Protein AF-A0AAJ1N1T7-F1 (afdb_monomer_lite)

pLDDT: mean 75.55, std 12.71, range [44.62, 93.12]

InterPro domains:
  IPR053171 Viral Tip Attachment Protein [PTHR36251] (2-135)
  IPR055385 Tip attachment protein J, HDII-ins2 domain [PF24801] (91-135)

Foldseek 3Di:
DDDDDDDDDDPDDDDQDDADEDPPPVPDDDDDDDDDDPDADFAPDDDDQQNDDDVNHGQADPVRHGPDPPDDDDDDRRDPDDDDDPDCPDDDDDDDDPDDPPDDDDDDDDDPPDPDDDDDDDDPDPDDQDPSRHD

Secondary structure (DSSP, 8-state):
----------------PPP-PPP----------------SS---S---TTT-EETTEESB-TTS-BSSTT---------SS----TT--------------SS--------TT-S---------------TTS--

Sequence (135 aa):
MANQLIRGSKGGGESPRTPVESPDSLQSTSYAKILLALGEGEFAGGLDGTNIFLDNTPIIGPDGQANFQGVKWEFRPGTPHQDYIKGMPAVENDITVGTELTESWVRSVTNTQLSAVRLRLSCPQLQEQKDDGDT

Structure (mmCIF, N/CA/C/O backbone):
data_AF-A0AAJ1N1T7-F1
#
_entry.id   AF-A0AAJ1N1T7-F1
#
loop_
_atom_site.group_PDB
_atom_site.id
_atom_site.type_symbol
_atom_site.label_atom_id
_atom_site.label_alt_id
_atom_site.label_comp_id
_atom_site.label_asym_id
_atom_site.label_entity_id
_atom_site.label_seq_id
_atom_site.pdbx_PDB_ins_code
_atom_site.Cartn_x
_atom_site.Cartn_y
_atom_site.Cartn_z
_atom_site.occupancy
_atom_site.B_iso_or_equiv
_atom_site.auth_seq_id
_atom_site.auth_comp_id
_atom_site.auth_asym_id
_atom_site.auth_atom_id
_atom_site.pdbx_PDB_model_num
ATOM 1 N N . MET A 1 1 ? 22.720 -7.368 81.966 1.00 44.62 1 MET A N 1
ATOM 2 C CA . MET A 1 1 ? 22.273 -6.868 80.648 1.00 44.62 1 MET A CA 1
ATOM 3 C C . MET A 1 1 ? 22.004 -8.084 79.779 1.00 44.62 1 MET A C 1
ATOM 5 O O . MET A 1 1 ? 22.946 -8.790 79.448 1.00 44.62 1 MET A O 1
ATOM 9 N N . ALA A 1 2 ? 20.735 -8.424 79.556 1.00 48.34 2 ALA A N 1
ATOM 10 C CA . ALA A 1 2 ? 20.359 -9.608 78.786 1.00 48.34 2 ALA A CA 1
ATOM 11 C C . ALA A 1 2 ? 20.473 -9.299 77.287 1.00 48.34 2 ALA A C 1
ATOM 13 O O . ALA A 1 2 ? 19.894 -8.324 76.816 1.00 48.34 2 ALA A O 1
ATOM 14 N N . ASN A 1 3 ? 21.239 -10.107 76.555 1.00 57.56 3 ASN A N 1
ATOM 15 C CA . ASN A 1 3 ? 21.414 -9.961 75.114 1.00 57.56 3 ASN A CA 1
ATOM 16 C C . ASN A 1 3 ? 20.161 -10.502 74.402 1.00 57.56 3 ASN A C 1
ATOM 18 O O . ASN A 1 3 ? 20.014 -11.714 74.243 1.00 57.56 3 ASN A O 1
ATOM 22 N N . GLN A 1 4 ? 19.223 -9.625 74.034 1.00 59.91 4 GLN A N 1
ATOM 23 C CA . GLN A 1 4 ? 18.057 -10.007 73.235 1.00 59.91 4 GLN A CA 1
ATOM 24 C C . GLN A 1 4 ? 18.504 -10.314 71.803 1.00 59.91 4 GLN A C 1
ATOM 26 O O . GLN A 1 4 ? 18.889 -9.427 71.045 1.00 59.91 4 GLN A O 1
ATOM 31 N N . LEU A 1 5 ? 18.448 -11.592 71.432 1.00 65.19 5 LEU A N 1
ATOM 32 C CA . LEU A 1 5 ? 18.700 -12.039 70.069 1.00 65.19 5 LEU A CA 1
ATOM 33 C C . LEU A 1 5 ? 17.518 -11.630 69.176 1.00 65.19 5 LEU A C 1
ATOM 35 O O . LEU A 1 5 ? 16.467 -12.270 69.198 1.00 65.19 5 LEU A O 1
ATOM 39 N N . ILE A 1 6 ? 17.698 -10.570 68.387 1.00 65.06 6 ILE A N 1
ATOM 40 C CA . ILE A 1 6 ? 16.752 -10.155 67.345 1.00 65.06 6 ILE A CA 1
ATOM 41 C C . ILE A 1 6 ? 16.706 -11.257 66.276 1.00 65.06 6 ILE A C 1
ATOM 43 O O . ILE A 1 6 ? 17.714 -11.544 65.631 1.00 65.06 6 ILE A O 1
ATOM 47 N N . ARG A 1 7 ? 15.544 -11.891 66.078 1.00 63.03 7 ARG A N 1
ATOM 48 C CA . ARG A 1 7 ? 15.299 -12.806 64.952 1.00 63.03 7 ARG A CA 1
ATOM 49 C C . ARG A 1 7 ? 14.234 -12.212 64.041 1.00 63.03 7 ARG A C 1
ATOM 51 O O . ARG A 1 7 ? 13.112 -11.975 64.476 1.00 63.03 7 ARG A O 1
ATOM 58 N N . GLY A 1 8 ? 14.589 -12.006 62.776 1.00 57.78 8 GLY A N 1
ATOM 59 C CA . GLY A 1 8 ? 13.629 -11.720 61.717 1.00 57.78 8 GLY A CA 1
ATOM 60 C C . GLY A 1 8 ? 12.966 -13.013 61.252 1.00 57.78 8 GLY A C 1
ATOM 61 O O . GLY A 1 8 ? 13.650 -13.956 60.857 1.00 57.78 8 GLY A O 1
ATOM 62 N N . SER A 1 9 ? 11.637 -13.061 61.297 1.00 57.12 9 SER A N 1
ATOM 63 C CA . SER A 1 9 ? 10.866 -14.074 60.581 1.00 57.12 9 SER A CA 1
ATOM 64 C C . SER A 1 9 ? 10.746 -13.622 59.130 1.00 57.12 9 SER A C 1
ATOM 66 O O . SER A 1 9 ? 10.075 -12.629 58.852 1.00 57.12 9 SER A O 1
ATOM 68 N N . LYS A 1 10 ? 11.399 -14.326 58.199 1.00 53.59 10 LYS A N 1
ATOM 69 C CA . LYS A 1 10 ? 11.105 -14.166 56.772 1.00 53.59 10 LYS A CA 1
ATOM 70 C C . LYS A 1 10 ? 9.683 -14.689 56.560 1.00 53.59 10 LYS A C 1
ATOM 72 O O . LYS A 1 10 ? 9.442 -15.879 56.752 1.00 53.59 10 LYS A O 1
ATOM 77 N N . GLY A 1 11 ? 8.753 -13.780 56.258 1.00 54.34 11 GLY A N 1
ATOM 78 C CA . GLY A 1 11 ? 7.389 -14.113 55.849 1.00 54.34 11 GLY A CA 1
ATOM 79 C C . GLY A 1 11 ? 7.424 -15.167 54.745 1.00 54.34 11 GLY A C 1
ATOM 80 O O . GLY A 1 11 ? 8.310 -15.131 53.889 1.00 54.34 11 GLY A O 1
ATOM 81 N N . GLY A 1 12 ? 6.528 -16.146 54.864 1.00 47.72 12 GLY A N 1
ATOM 82 C CA . GLY A 1 12 ? 6.492 -17.367 54.070 1.00 47.72 12 GLY A CA 1
ATOM 83 C C . GLY A 1 12 ? 6.631 -17.134 52.569 1.00 47.72 12 GLY A C 1
ATOM 84 O O . GLY A 1 12 ? 6.211 -16.114 52.031 1.00 47.72 12 GLY A O 1
ATOM 85 N N . GLY A 1 13 ? 7.263 -18.108 51.916 1.00 52.66 13 GLY A N 1
ATOM 86 C CA . GLY A 1 13 ? 7.462 -18.125 50.479 1.00 52.66 13 GLY A CA 1
ATOM 87 C C . GLY A 1 13 ? 6.142 -18.219 49.731 1.00 52.66 13 GLY A C 1
ATOM 88 O O . GLY A 1 13 ? 5.610 -19.307 49.547 1.00 52.66 13 GLY A O 1
ATOM 89 N N . GLU A 1 14 ? 5.677 -17.089 49.227 1.00 56.16 14 GLU A N 1
ATOM 90 C CA . GLU A 1 14 ? 5.101 -17.079 47.894 1.00 56.16 14 GLU A CA 1
ATOM 91 C C . GLU A 1 14 ? 6.268 -16.984 46.916 1.00 56.16 14 GLU A C 1
ATOM 93 O O . GLU A 1 14 ? 7.136 -16.114 47.033 1.00 56.16 14 GLU A O 1
ATOM 98 N N . SER A 1 15 ? 6.351 -17.949 46.001 1.00 61.75 15 SER A N 1
ATOM 99 C CA . SER A 1 15 ? 7.285 -17.837 44.883 1.00 61.75 15 SER A CA 1
ATOM 100 C C . SER A 1 15 ? 6.964 -16.524 44.168 1.00 61.75 15 SER A C 1
ATOM 102 O O . SER A 1 15 ? 5.788 -16.320 43.865 1.00 61.75 15 SER A O 1
ATOM 104 N N . PRO A 1 16 ? 7.938 -15.627 43.928 1.00 53.56 16 PRO A N 1
ATOM 105 C CA . PRO A 1 16 ? 7.665 -14.389 43.214 1.00 53.56 16 PRO A CA 1
ATOM 106 C C . PRO A 1 16 ? 7.090 -14.760 41.847 1.00 53.56 16 PRO A C 1
ATOM 108 O O . PRO A 1 16 ? 7.782 -15.343 41.009 1.00 53.56 16 PRO A O 1
ATOM 111 N N . ARG A 1 17 ? 5.794 -14.501 41.662 1.00 60.03 17 ARG A N 1
ATOM 112 C CA . ARG A 1 17 ? 5.130 -14.650 40.372 1.00 60.03 17 ARG A CA 1
ATOM 113 C C . ARG A 1 17 ? 5.850 -13.705 39.420 1.00 60.03 17 ARG A C 1
ATOM 115 O O . ARG A 1 17 ? 6.021 -12.531 39.728 1.00 60.03 17 ARG A O 1
ATOM 122 N N . THR A 1 18 ? 6.364 -14.241 38.319 1.00 63.12 18 THR A N 1
ATOM 123 C CA . THR A 1 18 ? 6.889 -13.407 37.238 1.00 63.12 18 THR A CA 1
ATOM 124 C C . THR A 1 18 ? 5.680 -12.886 36.475 1.00 63.12 18 THR A C 1
ATOM 126 O O . THR A 1 18 ? 4.916 -13.727 35.993 1.00 63.12 18 THR A O 1
ATOM 129 N N . PRO A 1 19 ? 5.477 -11.562 36.397 1.00 57.00 19 PRO A N 1
ATOM 130 C CA . PRO A 1 19 ? 4.401 -11.012 35.597 1.00 57.00 19 PRO A CA 1
ATOM 131 C C . PRO A 1 19 ? 4.512 -11.485 34.151 1.00 57.00 19 PRO A C 1
ATOM 133 O O . PRO A 1 19 ? 5.614 -11.535 33.597 1.00 57.00 19 PRO A O 1
ATOM 136 N N . VAL A 1 20 ? 3.389 -11.881 33.560 1.00 61.91 20 VAL A N 1
ATOM 137 C CA . VAL A 1 20 ? 3.336 -12.336 32.166 1.00 61.91 20 VAL A CA 1
ATOM 138 C C . VAL A 1 20 ? 2.617 -11.273 31.356 1.00 61.91 20 VAL A C 1
ATOM 140 O O . VAL A 1 20 ? 1.428 -11.054 31.565 1.00 61.91 20 VAL A O 1
ATOM 143 N N . GLU A 1 21 ? 3.335 -10.640 30.431 1.00 55.12 21 GLU A N 1
ATOM 144 C CA . GLU A 1 21 ? 2.719 -9.757 29.442 1.00 55.12 21 GLU A CA 1
ATOM 145 C C . GLU A 1 21 ? 1.915 -10.594 28.445 1.00 55.12 21 GLU A C 1
ATOM 147 O O . GLU A 1 21 ? 2.413 -11.566 27.858 1.00 55.12 21 GLU A O 1
ATOM 152 N N . SER A 1 22 ? 0.656 -10.215 28.246 1.00 56.66 22 SER A N 1
ATOM 153 C CA . SER A 1 22 ? -0.153 -10.786 27.172 1.00 56.66 22 SER A CA 1
ATOM 154 C C . SER A 1 22 ? 0.498 -10.489 25.810 1.00 56.66 22 SER A C 1
ATOM 156 O O . SER A 1 22 ? 0.983 -9.378 25.596 1.00 56.66 22 SER A O 1
ATOM 158 N N . PRO A 1 23 ? 0.522 -11.445 24.859 1.00 55.97 23 PRO A N 1
ATOM 159 C CA . PRO A 1 23 ? 1.146 -11.225 23.558 1.00 55.97 23 PRO A CA 1
ATOM 160 C C . PRO A 1 23 ? 0.497 -10.031 22.847 1.00 55.97 23 PRO A C 1
ATOM 162 O O . PRO A 1 23 ? -0.710 -10.040 22.581 1.00 55.97 23 PRO A O 1
ATOM 165 N N . ASP A 1 24 ? 1.313 -9.017 22.545 1.00 52.72 24 ASP A N 1
ATOM 166 C CA . ASP A 1 24 ? 0.895 -7.789 21.870 1.00 52.72 24 ASP A CA 1
ATOM 167 C C . ASP A 1 24 ? 0.361 -8.111 20.465 1.00 52.72 24 ASP A C 1
ATOM 169 O O . ASP A 1 24 ? 1.097 -8.278 19.492 1.00 52.72 24 ASP A O 1
ATOM 173 N N . SER A 1 25 ? -0.960 -8.250 20.381 1.00 54.00 25 SER A N 1
ATOM 174 C CA . SER A 1 25 ? -1.722 -8.410 19.140 1.00 54.00 25 SER A CA 1
ATOM 175 C C . SER A 1 25 ? -2.482 -7.132 18.770 1.00 54.00 25 SER A C 1
ATOM 177 O O . SER A 1 25 ? -3.282 -7.130 17.835 1.00 54.00 25 SER A O 1
ATOM 179 N N . LEU A 1 26 ? -2.208 -6.026 19.475 1.00 55.16 26 LEU A N 1
ATOM 180 C CA . LEU A 1 26 ? -2.806 -4.706 19.249 1.00 55.16 26 LEU A CA 1
ATOM 181 C C . LEU A 1 26 ? -2.187 -3.980 18.040 1.00 55.16 26 LEU A C 1
ATOM 183 O O . LEU A 1 26 ? -2.707 -2.962 17.580 1.00 55.16 26 LEU A O 1
ATOM 187 N N . GLN A 1 27 ? -1.108 -4.526 17.478 1.00 53.78 27 GLN A N 1
ATOM 188 C CA . GLN A 1 27 ? -0.451 -4.031 16.272 1.00 53.78 27 GLN A CA 1
ATOM 189 C C . GLN A 1 27 ? -1.272 -4.385 15.019 1.00 53.78 27 GLN A C 1
ATOM 191 O O . GLN A 1 27 ? -1.125 -5.444 14.405 1.00 53.78 27 GLN A O 1
ATOM 196 N N . SER A 1 28 ? -2.150 -3.469 14.608 1.00 54.72 28 SER A N 1
ATOM 197 C CA . SER A 1 28 ? -2.881 -3.566 13.341 1.00 54.72 28 SER A CA 1
ATOM 198 C C . SER A 1 28 ? -1.907 -3.554 12.155 1.00 54.72 28 SER A C 1
ATOM 200 O O . SER A 1 28 ? -1.409 -2.501 11.758 1.00 54.72 28 SER A O 1
ATOM 202 N N . THR A 1 29 ? -1.684 -4.709 11.523 1.00 63.59 29 THR A N 1
ATOM 203 C CA . THR A 1 29 ? -0.946 -4.768 10.252 1.00 63.59 29 THR A CA 1
ATOM 204 C C . THR A 1 29 ? -1.823 -4.199 9.136 1.00 63.59 29 THR A C 1
ATOM 206 O O . THR A 1 29 ? -2.878 -4.747 8.816 1.00 63.59 29 THR A O 1
ATOM 209 N N . SER A 1 30 ? -1.400 -3.084 8.540 1.00 62.84 30 SER A N 1
ATOM 210 C CA . SER A 1 30 ? -2.070 -2.480 7.386 1.00 62.84 30 SER A CA 1
ATOM 211 C C . SER A 1 30 ? -1.253 -2.721 6.119 1.00 62.84 30 SER A C 1
ATOM 213 O O . SER A 1 30 ? -0.034 -2.575 6.110 1.00 62.84 30 SER A O 1
ATOM 215 N N . TYR A 1 31 ? -1.929 -3.126 5.045 1.00 73.25 31 TYR A N 1
ATOM 216 C CA . TYR A 1 31 ? -1.304 -3.372 3.749 1.00 73.25 31 TYR A CA 1
ATOM 217 C C . TYR A 1 31 ? -1.693 -2.262 2.778 1.00 73.25 31 TYR A C 1
ATOM 219 O O . TYR A 1 31 ? -2.880 -1.987 2.597 1.00 73.25 31 TYR A O 1
ATOM 227 N N . ALA A 1 32 ? -0.704 -1.662 2.117 1.00 75.94 32 ALA A N 1
ATOM 228 C CA . ALA A 1 32 ? -0.922 -0.730 1.019 1.00 75.94 32 ALA A CA 1
ATOM 229 C C . ALA A 1 32 ? -0.737 -1.441 -0.329 1.00 75.94 32 ALA A C 1
ATOM 231 O O . ALA A 1 32 ? 0.144 -2.287 -0.487 1.00 75.94 32 ALA A O 1
ATOM 232 N N . LYS A 1 33 ? -1.565 -1.085 -1.313 1.00 80.69 33 LYS A N 1
ATOM 233 C CA . LYS A 1 33 ? -1.405 -1.485 -2.717 1.00 80.69 33 LYS A CA 1
ATOM 234 C C . LYS A 1 33 ? -1.326 -0.219 -3.555 1.00 80.69 33 LYS A C 1
ATOM 236 O O . LYS A 1 33 ? -2.217 0.618 -3.460 1.00 80.69 33 LYS A O 1
ATOM 241 N N . ILE A 1 34 ? -0.276 -0.084 -4.357 1.00 81.88 34 ILE A N 1
ATOM 242 C CA . ILE A 1 34 ? 0.006 1.132 -5.125 1.00 81.88 34 ILE A CA 1
ATOM 243 C C . ILE A 1 34 ? 0.188 0.749 -6.593 1.00 81.88 34 ILE A C 1
ATOM 245 O O . ILE A 1 34 ? 0.930 -0.186 -6.889 1.00 81.88 34 ILE A O 1
ATOM 249 N N . LEU A 1 35 ? -0.494 1.461 -7.496 1.00 84.56 35 LEU A N 1
ATOM 250 C CA . LEU A 1 35 ? -0.287 1.375 -8.943 1.00 84.56 35 LEU A CA 1
ATOM 251 C C . LEU A 1 35 ? 0.326 2.675 -9.437 1.00 84.56 35 LEU A C 1
ATOM 253 O O . LEU A 1 35 ? -0.235 3.743 -9.196 1.00 84.56 35 LEU A O 1
ATOM 257 N N . LEU A 1 36 ? 1.445 2.578 -10.147 1.00 85.31 36 LEU A N 1
ATOM 258 C CA . LEU A 1 36 ? 2.140 3.731 -10.705 1.00 85.31 36 LEU A CA 1
ATOM 259 C C . LEU A 1 36 ? 2.149 3.634 -12.230 1.00 85.31 36 LEU A C 1
ATOM 261 O O . LEU A 1 36 ? 2.628 2.650 -12.789 1.00 85.31 36 LEU A O 1
ATOM 265 N N . ALA A 1 37 ? 1.635 4.668 -12.895 1.00 87.12 37 ALA A N 1
ATOM 266 C CA . ALA A 1 37 ? 1.810 4.861 -14.329 1.00 87.12 37 ALA A CA 1
ATOM 267 C C . ALA A 1 37 ? 3.093 5.672 -14.556 1.00 87.12 37 ALA A C 1
ATOM 269 O O . ALA A 1 37 ? 3.125 6.866 -14.271 1.00 87.12 37 ALA A O 1
ATOM 270 N N . LEU A 1 38 ? 4.158 5.009 -15.015 1.00 86.38 38 LEU A N 1
ATOM 271 C CA . LEU A 1 38 ? 5.481 5.626 -15.188 1.00 86.38 38 LEU A CA 1
ATOM 272 C C . LEU A 1 38 ? 5.593 6.451 -16.478 1.00 86.38 38 LEU A C 1
ATOM 274 O O . LEU A 1 38 ? 6.336 7.427 -16.521 1.00 86.38 38 LEU A O 1
ATOM 278 N N . GLY A 1 39 ? 4.854 6.074 -17.520 1.00 86.38 39 GLY A N 1
ATOM 279 C CA . GLY A 1 39 ? 4.808 6.790 -18.791 1.00 86.38 39 GLY A CA 1
ATOM 280 C C . GLY A 1 39 ? 4.057 6.010 -19.865 1.00 86.38 39 GLY A C 1
ATOM 281 O O . GLY A 1 39 ? 3.439 4.982 -19.581 1.00 86.38 39 GLY A O 1
ATOM 282 N N . GLU A 1 40 ? 4.105 6.528 -21.088 1.00 84.69 40 GLU A N 1
ATOM 283 C CA . GLU A 1 40 ? 3.498 5.926 -22.275 1.00 84.69 40 GLU A CA 1
ATOM 284 C C . GLU A 1 40 ? 4.538 5.215 -23.153 1.00 84.69 40 GLU A C 1
ATOM 286 O O . GLU A 1 40 ? 5.723 5.545 -23.126 1.00 84.69 40 GLU A O 1
ATOM 291 N N . GLY A 1 41 ? 4.079 4.258 -23.962 1.00 84.62 41 GLY A N 1
ATOM 292 C CA . GLY A 1 41 ? 4.939 3.476 -24.850 1.00 84.62 41 GLY A CA 1
ATOM 293 C C . GLY A 1 41 ? 5.652 2.314 -24.156 1.00 84.62 41 GLY A C 1
ATOM 294 O O . GLY A 1 41 ? 5.434 2.030 -22.979 1.00 84.62 41 GLY A O 1
ATOM 295 N N . GLU A 1 42 ? 6.478 1.604 -24.924 1.00 87.38 42 GLU A N 1
ATOM 296 C CA . GLU A 1 42 ? 7.202 0.433 -24.437 1.00 87.38 42 GLU A CA 1
ATOM 297 C C . GLU A 1 42 ? 8.534 0.834 -23.784 1.00 87.38 42 GLU A C 1
ATOM 299 O O . GLU A 1 42 ? 9.425 1.399 -24.417 1.00 87.38 42 GLU A O 1
ATOM 304 N N . PHE A 1 43 ? 8.672 0.517 -22.504 1.00 85.38 43 PHE A N 1
ATOM 305 C CA . PHE A 1 43 ? 9.884 0.644 -21.718 1.00 85.38 43 PHE A CA 1
ATOM 306 C C . PHE A 1 43 ? 10.804 -0.552 -21.942 1.00 85.38 43 PHE A C 1
ATOM 308 O O . PHE A 1 43 ? 10.392 -1.713 -21.883 1.00 85.38 43 PHE A O 1
ATOM 315 N N . ALA A 1 44 ? 12.093 -0.257 -22.091 1.00 78.56 44 ALA A N 1
ATOM 316 C CA . ALA A 1 44 ? 13.153 -1.245 -22.221 1.00 78.56 44 ALA A CA 1
ATOM 317 C C . ALA A 1 44 ? 13.489 -1.914 -20.872 1.00 78.56 44 ALA A C 1
ATOM 319 O O . ALA A 1 44 ? 14.594 -1.755 -20.370 1.00 78.56 44 ALA A O 1
ATOM 320 N N . GLY A 1 45 ? 12.544 -2.662 -20.287 1.00 76.31 45 GLY A N 1
ATOM 321 C CA . GLY A 1 45 ? 12.773 -3.542 -19.130 1.00 76.31 45 GLY A CA 1
ATOM 322 C C . GLY A 1 45 ? 13.586 -2.923 -17.980 1.00 76.31 45 GLY A C 1
ATOM 323 O O . GLY A 1 45 ? 13.544 -1.721 -17.740 1.00 76.31 45 GLY A O 1
ATOM 324 N N . GLY A 1 46 ? 14.317 -3.758 -17.237 1.00 78.06 46 GLY A N 1
ATOM 325 C CA . GLY A 1 46 ? 15.357 -3.306 -16.299 1.00 78.06 46 GLY A CA 1
ATOM 326 C C . GLY A 1 46 ? 14.880 -2.775 -14.945 1.00 78.06 46 GLY A C 1
ATOM 327 O O . GLY A 1 46 ? 15.707 -2.562 -14.063 1.00 78.06 46 GLY A O 1
ATOM 328 N N . LEU A 1 47 ? 13.571 -2.605 -14.738 1.00 84.19 47 LEU A N 1
ATOM 329 C CA . LEU A 1 47 ? 13.031 -2.321 -13.412 1.00 84.19 47 LEU A CA 1
ATOM 330 C C . LEU A 1 47 ? 13.011 -3.618 -12.594 1.00 84.19 47 LEU A C 1
ATOM 332 O O . LEU A 1 47 ? 12.206 -4.514 -12.852 1.00 84.19 47 LEU A O 1
ATOM 336 N N . ASP A 1 48 ? 13.914 -3.724 -11.626 1.00 86.00 48 ASP A N 1
ATOM 337 C CA . ASP A 1 48 ? 14.012 -4.858 -10.714 1.00 86.00 48 ASP A CA 1
ATOM 338 C C . ASP A 1 48 ? 14.019 -4.407 -9.246 1.00 86.00 48 ASP A C 1
ATOM 340 O O . ASP A 1 48 ? 14.071 -3.217 -8.933 1.00 86.00 48 ASP A O 1
ATOM 344 N N . GLY A 1 49 ? 13.966 -5.364 -8.317 1.00 84.00 49 GLY A N 1
ATOM 345 C CA . GLY A 1 49 ? 13.945 -5.056 -6.886 1.00 84.00 49 GLY A CA 1
ATOM 346 C C . GLY A 1 49 ? 15.209 -4.354 -6.371 1.00 84.00 49 GLY A C 1
ATOM 347 O O . GLY A 1 49 ? 15.159 -3.790 -5.282 1.00 84.00 49 GLY A O 1
ATOM 348 N N . THR A 1 50 ? 16.309 -4.350 -7.133 1.00 88.06 50 THR A N 1
ATOM 349 C CA . THR A 1 50 ? 17.531 -3.598 -6.792 1.00 88.06 50 THR A CA 1
ATOM 350 C C . THR A 1 50 ? 17.435 -2.128 -7.200 1.00 88.06 50 THR A C 1
ATOM 352 O O . THR A 1 50 ? 18.086 -1.277 -6.600 1.00 88.06 50 THR A O 1
ATOM 355 N N . ASN A 1 51 ? 16.572 -1.822 -8.174 1.00 87.50 51 ASN A N 1
ATOM 356 C CA . ASN A 1 51 ? 16.333 -0.481 -8.703 1.00 87.50 51 ASN A CA 1
ATOM 357 C C . ASN A 1 51 ? 15.033 0.166 -8.187 1.00 87.50 51 ASN A C 1
ATOM 359 O O . ASN A 1 51 ? 14.722 1.300 -8.551 1.00 87.50 51 ASN A O 1
ATOM 363 N N . ILE A 1 52 ? 14.267 -0.525 -7.338 1.00 89.88 52 ILE A N 1
ATOM 364 C CA . ILE A 1 52 ? 13.085 0.025 -6.664 1.00 89.88 52 ILE A CA 1
ATOM 365 C C . ILE A 1 52 ? 13.447 0.347 -5.216 1.00 89.88 52 ILE A C 1
ATOM 367 O O . ILE A 1 52 ? 13.862 -0.537 -4.466 1.00 89.88 52 ILE A O 1
ATOM 371 N N . PHE A 1 53 ? 13.234 1.601 -4.816 1.00 90.50 53 PHE A N 1
ATOM 372 C CA . PHE A 1 53 ? 13.628 2.114 -3.507 1.00 90.50 53 PHE A CA 1
ATOM 373 C C . PHE A 1 53 ? 12.412 2.488 -2.663 1.00 90.50 53 PHE A C 1
ATOM 375 O O . PHE A 1 53 ? 11.498 3.166 -3.132 1.00 90.50 53 PHE A O 1
ATOM 382 N N . LEU A 1 54 ? 12.440 2.087 -1.395 1.00 89.12 54 LEU A N 1
ATOM 383 C CA . LEU A 1 54 ? 11.547 2.570 -0.351 1.00 89.12 54 LEU A CA 1
ATOM 384 C C . LEU A 1 54 ? 12.392 3.394 0.617 1.00 89.12 54 LEU A C 1
ATOM 386 O O . LEU A 1 54 ? 13.321 2.868 1.221 1.00 89.12 54 LEU A O 1
ATOM 390 N N . ASP A 1 55 ? 12.108 4.693 0.701 1.00 89.19 55 ASP A N 1
ATOM 391 C CA . ASP A 1 55 ? 12.876 5.646 1.514 1.00 89.19 55 ASP A CA 1
ATOM 392 C C . ASP A 1 55 ? 14.400 5.533 1.295 1.00 89.19 55 ASP A C 1
ATOM 394 O O . ASP A 1 55 ? 15.186 5.269 2.203 1.00 89.19 55 ASP A O 1
ATOM 398 N N . ASN A 1 56 ? 14.818 5.649 0.029 1.00 90.25 56 ASN A N 1
ATOM 399 C CA . ASN A 1 56 ? 16.214 5.526 -0.419 1.00 90.25 56 ASN A CA 1
ATOM 400 C C . ASN A 1 56 ? 16.892 4.168 -0.143 1.00 90.25 56 ASN A C 1
ATOM 402 O O . ASN A 1 56 ? 18.080 4.017 -0.420 1.00 90.25 56 ASN A O 1
ATOM 406 N N . THR A 1 57 ? 16.151 3.161 0.325 1.00 90.56 57 THR A N 1
ATOM 407 C CA . THR A 1 57 ? 16.653 1.798 0.535 1.00 90.56 57 THR A CA 1
ATOM 408 C C . THR A 1 57 ? 16.104 0.872 -0.551 1.00 90.56 57 THR A C 1
ATOM 410 O O . THR A 1 57 ? 14.883 0.800 -0.714 1.00 90.56 57 THR A O 1
ATOM 413 N N . PRO A 1 58 ? 16.951 0.159 -1.314 1.00 93.12 58 PRO A N 1
ATOM 414 C CA . PRO A 1 58 ? 16.464 -0.739 -2.354 1.00 93.12 58 PRO A CA 1
ATOM 415 C C . PRO A 1 58 ? 15.707 -1.916 -1.731 1.00 93.12 58 PRO A C 1
ATOM 417 O O . PRO A 1 58 ? 16.047 -2.366 -0.635 1.00 93.12 58 PRO A O 1
ATOM 420 N N . ILE A 1 59 ? 14.683 -2.435 -2.412 1.00 93.00 59 ILE A N 1
ATOM 421 C CA . ILE A 1 59 ? 13.900 -3.570 -1.895 1.00 93.00 59 ILE A CA 1
ATOM 422 C C . ILE A 1 59 ? 14.770 -4.826 -1.788 1.00 93.00 59 ILE A C 1
ATOM 424 O O . ILE A 1 59 ? 14.661 -5.574 -0.815 1.00 93.00 59 ILE A O 1
ATOM 428 N N . ILE A 1 60 ? 15.637 -5.038 -2.774 1.00 91.25 60 ILE A N 1
ATOM 429 C CA . ILE A 1 60 ? 16.651 -6.087 -2.794 1.00 91.25 60 ILE A CA 1
ATOM 430 C C . ILE A 1 60 ? 18.010 -5.409 -2.647 1.00 91.25 60 ILE A C 1
ATOM 432 O O . ILE A 1 60 ? 18.374 -4.544 -3.444 1.00 91.25 60 ILE A O 1
ATOM 436 N N . GLY A 1 61 ? 18.744 -5.790 -1.608 1.00 89.06 61 GLY A N 1
ATOM 437 C CA . GLY A 1 61 ? 20.092 -5.323 -1.352 1.00 89.06 61 GLY A CA 1
ATOM 438 C C . GLY A 1 61 ? 21.080 -5.749 -2.445 1.00 89.06 61 GLY A C 1
ATOM 439 O O . GLY A 1 61 ? 20.804 -6.643 -3.248 1.00 89.06 61 GLY A O 1
ATOM 440 N N . PRO A 1 62 ? 22.269 -5.128 -2.481 1.00 84.62 62 PRO A N 1
ATOM 441 C CA . PRO A 1 62 ? 23.326 -5.478 -3.433 1.00 84.62 62 PRO A CA 1
ATOM 442 C C . PRO A 1 62 ? 23.871 -6.905 -3.241 1.00 84.62 62 PRO A C 1
ATOM 444 O O . PRO A 1 62 ? 24.502 -7.456 -4.138 1.00 84.62 62 PRO A O 1
ATOM 447 N N . ASP A 1 63 ? 23.621 -7.509 -2.082 1.00 87.69 63 ASP A N 1
ATOM 448 C CA . ASP A 1 63 ? 23.897 -8.905 -1.738 1.00 87.69 63 ASP A CA 1
ATOM 449 C C . ASP A 1 63 ? 22.811 -9.885 -2.231 1.00 87.69 63 ASP A C 1
ATOM 451 O O . ASP A 1 63 ? 22.934 -11.097 -2.043 1.00 87.69 63 ASP A O 1
ATOM 455 N N . GLY A 1 64 ? 21.749 -9.377 -2.865 1.00 85.62 64 GLY A N 1
ATOM 456 C CA . GLY A 1 64 ? 20.616 -10.156 -3.359 1.00 85.62 64 GLY A CA 1
ATOM 457 C C . GLY A 1 64 ? 19.580 -10.512 -2.288 1.00 85.62 64 GLY A C 1
ATOM 458 O O . GLY A 1 64 ? 18.617 -11.215 -2.599 1.00 85.62 64 GLY A O 1
ATOM 459 N N . GLN A 1 65 ? 19.745 -10.046 -1.045 1.00 89.38 65 GLN A N 1
ATOM 460 C CA . GLN A 1 65 ? 18.788 -10.287 0.037 1.00 89.38 65 GLN A CA 1
ATOM 461 C C . GLN A 1 65 ? 17.693 -9.219 0.067 1.00 89.38 65 GLN A C 1
ATOM 463 O O . GLN A 1 65 ? 17.915 -8.063 -0.279 1.00 89.38 65 GLN A O 1
ATOM 468 N N . ALA A 1 66 ? 16.483 -9.592 0.485 1.00 90.69 66 ALA A N 1
ATOM 469 C CA . ALA A 1 66 ? 15.388 -8.635 0.617 1.00 90.69 66 ALA A CA 1
ATOM 470 C C . ALA A 1 66 ? 15.562 -7.783 1.886 1.00 90.69 66 ALA A C 1
ATOM 472 O O . ALA A 1 66 ? 15.559 -8.319 2.993 1.00 90.69 66 ALA A O 1
ATOM 473 N N . ASN A 1 67 ? 15.640 -6.459 1.732 1.00 88.88 67 ASN A N 1
ATOM 474 C CA . ASN A 1 67 ? 15.695 -5.516 2.856 1.00 88.88 67 ASN A CA 1
ATOM 475 C C . ASN A 1 67 ? 14.339 -5.380 3.565 1.00 88.88 67 ASN A C 1
ATOM 477 O O . ASN A 1 67 ? 14.282 -5.075 4.754 1.00 88.88 67 ASN A O 1
ATOM 481 N N . PHE A 1 68 ? 13.242 -5.633 2.844 1.00 88.88 68 PHE A N 1
ATOM 482 C CA . PHE A 1 68 ? 11.882 -5.557 3.370 1.00 88.88 68 PHE A CA 1
ATOM 483 C C . PHE A 1 68 ? 11.149 -6.881 3.160 1.00 88.88 68 PHE A C 1
ATOM 485 O O . PHE A 1 68 ? 11.048 -7.389 2.041 1.00 88.88 68 PHE A O 1
ATOM 492 N N . GLN A 1 69 ? 10.586 -7.426 4.236 1.00 85.44 69 GLN A N 1
ATOM 493 C CA . GLN A 1 69 ? 9.740 -8.613 4.159 1.00 85.44 69 GLN A CA 1
ATOM 494 C C . GLN A 1 69 ? 8.310 -8.235 3.753 1.00 85.44 69 GLN A C 1
ATOM 496 O O . GLN A 1 69 ? 7.790 -7.192 4.138 1.00 85.44 69 GLN A O 1
ATOM 501 N N . GLY A 1 70 ? 7.656 -9.099 2.973 1.00 83.88 70 GLY A N 1
ATOM 502 C CA . GLY A 1 70 ? 6.251 -8.921 2.586 1.00 83.88 70 GLY A CA 1
ATOM 503 C C . GLY A 1 70 ? 5.998 -7.944 1.433 1.00 83.88 70 GLY A C 1
ATOM 504 O O . GLY A 1 70 ? 4.845 -7.769 1.040 1.00 83.88 70 GLY A O 1
ATOM 505 N N . VAL A 1 71 ? 7.042 -7.356 0.842 1.00 86.38 71 VAL A N 1
ATOM 506 C CA . VAL A 1 71 ? 6.912 -6.515 -0.354 1.00 86.38 71 VAL A CA 1
ATOM 507 C C . VAL A 1 71 ? 6.776 -7.396 -1.596 1.00 86.38 71 VAL A C 1
ATOM 509 O O . VAL A 1 71 ? 7.602 -8.269 -1.856 1.00 86.38 71 VAL A O 1
ATOM 512 N N . LYS A 1 72 ? 5.719 -7.162 -2.377 1.00 86.50 72 LYS A N 1
ATOM 513 C CA . LYS A 1 72 ? 5.505 -7.775 -3.693 1.00 86.50 72 LYS A CA 1
ATOM 514 C C . LYS A 1 72 ? 5.391 -6.668 -4.728 1.00 86.50 72 LYS A C 1
ATOM 516 O O . LYS A 1 72 ? 4.695 -5.685 -4.485 1.00 86.50 72 LYS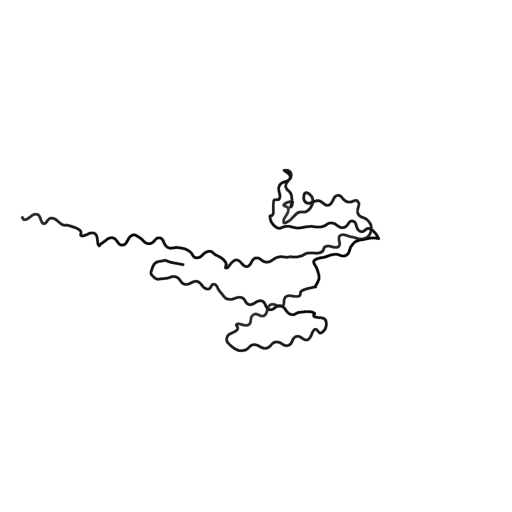 A O 1
ATOM 521 N N . TRP A 1 73 ? 6.042 -6.844 -5.869 1.00 87.31 73 TRP A N 1
ATOM 522 C CA . TRP A 1 73 ? 6.024 -5.882 -6.965 1.00 87.31 73 TRP A CA 1
ATOM 523 C C . TRP A 1 73 ? 5.876 -6.603 -8.306 1.00 87.31 73 TRP A C 1
ATOM 525 O O . TRP A 1 73 ? 6.180 -7.789 -8.429 1.00 87.31 73 TRP A O 1
ATOM 535 N N . GLU A 1 74 ? 5.380 -5.872 -9.296 1.00 86.75 74 GLU A N 1
ATOM 536 C CA . GLU A 1 74 ? 5.225 -6.320 -10.675 1.00 86.75 74 GLU A CA 1
ATOM 537 C C . GLU A 1 74 ? 5.521 -5.121 -11.578 1.00 86.75 74 GLU A C 1
ATOM 539 O O . GLU A 1 74 ? 5.034 -4.019 -11.320 1.00 86.75 74 GLU A O 1
ATOM 544 N N . PHE A 1 75 ? 6.328 -5.324 -12.618 1.00 87.25 75 PHE A N 1
ATOM 545 C CA . PHE A 1 75 ? 6.602 -4.306 -13.627 1.00 87.25 75 PHE A CA 1
ATOM 546 C C . PHE A 1 75 ? 5.956 -4.699 -14.949 1.00 87.25 75 PHE A C 1
ATOM 548 O O . PHE A 1 75 ? 5.996 -5.861 -15.355 1.00 87.25 75 PHE A O 1
ATOM 555 N N . ARG A 1 76 ? 5.380 -3.709 -15.633 1.00 87.00 76 ARG A N 1
ATOM 556 C CA . ARG A 1 76 ? 4.772 -3.887 -16.948 1.00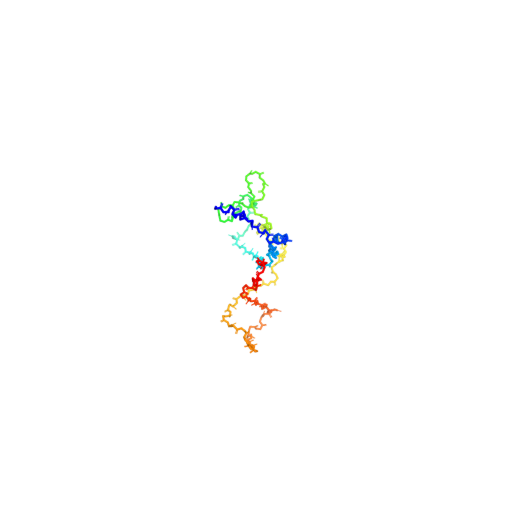 87.00 76 ARG A CA 1
ATOM 557 C C . ARG A 1 76 ? 5.414 -2.920 -17.930 1.00 87.00 76 ARG A C 1
ATOM 559 O O . ARG A 1 76 ? 5.342 -1.715 -17.699 1.00 87.00 76 ARG A O 1
ATOM 566 N N . PRO A 1 77 ? 6.001 -3.421 -19.028 1.00 87.88 77 PRO A N 1
ATOM 567 C CA . PRO A 1 77 ? 6.804 -2.600 -19.922 1.00 87.88 77 PRO A CA 1
ATOM 568 C C . PRO A 1 77 ? 5.988 -1.654 -20.806 1.00 87.88 77 PRO A C 1
ATOM 570 O O . PRO A 1 77 ? 6.581 -0.896 -21.537 1.00 87.88 77 PRO A O 1
ATOM 573 N N . GLY A 1 78 ? 4.657 -1.657 -20.791 1.00 85.81 78 GLY A N 1
ATOM 574 C CA . GLY A 1 78 ? 3.856 -0.759 -21.649 1.00 85.81 78 GLY A CA 1
ATOM 575 C C . GLY A 1 78 ? 3.564 -1.278 -23.069 1.00 85.81 78 GLY A C 1
ATOM 576 O O . GLY A 1 78 ? 3.083 -0.520 -23.904 1.00 85.81 78 GLY A O 1
ATOM 577 N N . THR A 1 79 ? 3.814 -2.564 -23.356 1.00 85.62 79 THR A N 1
ATOM 578 C CA . THR A 1 79 ? 3.477 -3.212 -24.642 1.00 85.62 79 THR A CA 1
ATOM 579 C C . THR A 1 79 ? 1.997 -3.051 -25.042 1.00 85.62 79 THR A C 1
ATOM 581 O O . THR A 1 79 ? 1.129 -3.041 -24.168 1.00 85.62 79 THR A O 1
ATOM 584 N N . PRO A 1 80 ? 1.658 -3.021 -26.351 1.00 82.38 80 PRO A N 1
ATOM 585 C CA . PRO A 1 80 ? 0.261 -2.946 -26.805 1.00 82.38 80 PRO A CA 1
ATOM 586 C C . PRO A 1 80 ? -0.613 -4.112 -26.324 1.00 82.38 80 PRO A C 1
ATOM 588 O O . PRO A 1 80 ? -1.811 -3.952 -26.095 1.00 82.38 80 PRO A O 1
ATOM 591 N N . HIS A 1 81 ? -0.014 -5.295 -26.169 1.00 83.94 81 HIS A N 1
ATOM 592 C CA . HIS A 1 81 ? -0.657 -6.464 -25.580 1.00 83.94 81 HIS A CA 1
ATOM 593 C C . HIS A 1 81 ? -0.143 -6.664 -24.154 1.00 83.94 81 HIS A C 1
ATOM 595 O O . HIS A 1 81 ? 1.046 -6.921 -23.955 1.00 83.94 81 HIS A O 1
ATOM 601 N N . GLN A 1 82 ? -1.041 -6.548 -23.175 1.00 79.56 82 GLN A N 1
ATOM 602 C CA . GLN A 1 82 ? -0.761 -6.783 -21.761 1.00 79.56 82 GLN A CA 1
ATOM 603 C C . GLN A 1 82 ? -1.887 -7.556 -21.098 1.00 79.56 82 GLN A C 1
ATOM 605 O O . GLN A 1 82 ? -3.065 -7.348 -21.392 1.00 79.56 82 GLN A O 1
ATOM 610 N N . ASP A 1 83 ? -1.505 -8.401 -20.148 1.00 81.00 83 ASP A N 1
ATOM 611 C CA . ASP A 1 8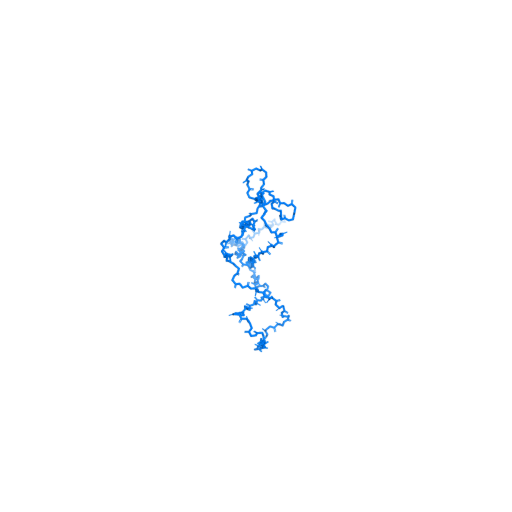3 ? -2.457 -9.075 -19.281 1.00 81.00 83 ASP A CA 1
ATOM 612 C C . ASP A 1 83 ? -3.171 -8.077 -18.369 1.00 81.00 83 ASP A C 1
ATOM 614 O O . ASP A 1 83 ? -2.687 -6.988 -18.083 1.00 81.00 83 ASP A O 1
ATOM 618 N N . TYR A 1 84 ? -4.334 -8.452 -17.855 1.00 79.00 84 TYR A N 1
ATOM 619 C CA . TYR A 1 84 ? -5.075 -7.642 -16.890 1.00 79.00 84 TYR A CA 1
ATOM 620 C C . TYR A 1 84 ? -4.309 -7.464 -15.556 1.00 79.00 84 TYR A C 1
ATOM 622 O O . TYR A 1 84 ? -3.640 -8.391 -15.088 1.00 79.00 84 TYR A O 1
ATOM 630 N N . ILE A 1 85 ? -4.398 -6.282 -14.922 1.00 79.56 85 ILE A N 1
ATOM 631 C CA . ILE A 1 85 ? -3.814 -6.014 -13.588 1.00 79.56 85 ILE A CA 1
ATOM 632 C C . ILE A 1 85 ? -4.685 -6.675 -12.519 1.00 79.56 85 ILE A C 1
ATOM 634 O O . ILE A 1 85 ? -5.760 -6.185 -12.178 1.00 79.56 85 ILE A O 1
ATOM 638 N N . LYS A 1 86 ? -4.217 -7.796 -11.963 1.00 71.12 86 LYS A N 1
ATOM 639 C CA . LYS A 1 86 ? -4.920 -8.510 -10.890 1.00 71.12 86 LYS A CA 1
ATOM 640 C C . LYS A 1 86 ? -4.604 -7.881 -9.530 1.00 71.12 86 LYS A C 1
ATOM 642 O O . LYS A 1 86 ? -3.497 -7.426 -9.281 1.00 71.12 86 LYS A O 1
ATOM 647 N N . GLY A 1 87 ? -5.566 -7.911 -8.606 1.00 67.81 87 GLY A N 1
ATOM 648 C CA . GLY A 1 87 ? -5.323 -7.557 -7.199 1.00 67.81 87 GLY A CA 1
ATOM 649 C C . GLY A 1 87 ? -5.626 -6.110 -6.802 1.00 67.81 87 GLY A C 1
ATOM 650 O O . GLY A 1 87 ? -5.540 -5.805 -5.608 1.00 67.81 87 GLY A O 1
ATOM 651 N N . MET A 1 88 ? -6.073 -5.274 -7.744 1.00 65.88 88 MET A N 1
ATOM 652 C CA . MET A 1 88 ? -6.645 -3.939 -7.504 1.00 65.88 88 MET A CA 1
ATOM 653 C C . MET A 1 88 ? -8.106 -3.880 -7.976 1.00 65.88 88 MET A C 1
ATOM 655 O O . MET A 1 88 ? -8.421 -3.202 -8.949 1.00 65.88 88 MET A O 1
ATOM 659 N N . PRO A 1 89 ? -9.016 -4.632 -7.330 1.00 61.84 89 PRO A N 1
ATOM 660 C CA . PRO A 1 89 ? -10.405 -4.719 -7.774 1.00 61.84 89 PRO A CA 1
ATOM 661 C C . PRO A 1 89 ? -11.221 -3.455 -7.468 1.00 61.84 89 PRO A C 1
ATOM 663 O O . PRO A 1 89 ? -12.326 -3.318 -7.981 1.00 61.84 89 PRO A O 1
ATOM 666 N N . ALA A 1 90 ? -10.717 -2.564 -6.610 1.00 62.53 90 ALA A N 1
ATOM 667 C CA . ALA A 1 90 ? -11.465 -1.418 -6.121 1.00 62.53 90 ALA A CA 1
ATOM 668 C C . ALA A 1 90 ? -10.547 -0.226 -5.837 1.00 62.53 90 ALA A C 1
ATOM 670 O O . ALA A 1 90 ? -9.438 -0.386 -5.326 1.00 62.53 90 ALA A O 1
ATOM 671 N N . VAL A 1 91 ? -11.053 0.967 -6.138 1.00 61.62 91 VAL A N 1
ATOM 672 C CA . VAL A 1 91 ? -10.542 2.225 -5.595 1.00 61.62 91 VAL A CA 1
ATOM 673 C C . VAL A 1 91 ? -11.248 2.437 -4.260 1.00 61.62 91 VAL A C 1
ATOM 675 O O . VAL A 1 91 ? -12.474 2.525 -4.213 1.00 61.62 91 VAL A O 1
ATOM 678 N N . GLU A 1 92 ? -10.486 2.468 -3.173 1.00 69.69 92 GLU A N 1
ATOM 679 C CA . GLU A 1 92 ? -11.009 2.689 -1.824 1.00 69.69 92 GLU A CA 1
ATOM 680 C C . GLU A 1 92 ? -10.759 4.149 -1.418 1.00 69.69 92 GLU A C 1
ATOM 682 O O . GLU A 1 92 ? -9.691 4.696 -1.682 1.00 69.69 92 GLU A O 1
ATOM 687 N N . ASN A 1 93 ? -11.745 4.783 -0.782 1.00 69.56 93 ASN A N 1
ATOM 688 C CA . ASN A 1 93 ? -11.608 6.118 -0.202 1.00 69.56 93 ASN A CA 1
ATOM 689 C C . ASN A 1 93 ? -11.886 6.028 1.301 1.00 69.56 93 ASN A C 1
ATOM 691 O O . ASN A 1 93 ? -12.971 5.586 1.690 1.00 69.56 93 ASN A O 1
ATOM 695 N N . ASP A 1 94 ? -10.917 6.427 2.124 1.00 72.19 94 ASP A N 1
ATOM 696 C CA . ASP A 1 94 ? -11.057 6.460 3.581 1.00 72.19 94 ASP A CA 1
ATOM 697 C C . ASP A 1 94 ? -11.547 7.850 4.011 1.00 72.19 94 ASP A C 1
ATOM 699 O O . ASP A 1 94 ? -11.022 8.875 3.576 1.00 72.19 94 ASP A O 1
ATOM 703 N N . ILE A 1 95 ? -12.586 7.888 4.843 1.00 77.81 95 ILE A N 1
ATOM 704 C CA . ILE A 1 95 ? -13.135 9.129 5.392 1.00 77.81 95 ILE A CA 1
ATOM 705 C C . ILE A 1 95 ? -13.100 8.991 6.904 1.00 77.81 95 ILE A C 1
ATOM 707 O O . ILE A 1 95 ? -13.949 8.315 7.488 1.00 77.81 95 ILE A O 1
ATOM 711 N N . THR A 1 96 ? -12.142 9.666 7.534 1.00 77.69 96 THR A N 1
ATOM 712 C CA . THR A 1 96 ? -12.031 9.694 8.991 1.00 77.69 96 THR A CA 1
ATOM 713 C C . THR A 1 96 ? -13.244 10.388 9.598 1.00 77.69 96 THR A C 1
ATOM 715 O O . THR A 1 96 ? -13.537 11.547 9.297 1.00 77.69 96 THR A O 1
ATOM 718 N N . VAL A 1 97 ? -13.936 9.678 10.486 1.00 77.25 97 VAL A N 1
ATOM 719 C CA . VAL A 1 97 ? -15.046 10.203 11.282 1.00 77.25 97 VAL A CA 1
ATOM 720 C C . VAL A 1 97 ? -14.607 10.187 12.743 1.00 77.25 97 VAL A C 1
ATOM 722 O O . VAL A 1 97 ? -14.501 9.126 13.345 1.00 77.25 97 VAL A O 1
ATOM 725 N N . GLY A 1 98 ? -14.332 11.360 13.316 1.00 78.12 98 GLY A N 1
ATOM 726 C CA . GLY A 1 98 ? -13.888 11.515 14.709 1.00 78.12 98 GLY A CA 1
ATOM 727 C C . GLY A 1 98 ? -15.022 11.436 15.734 1.00 78.12 98 GLY A C 1
ATOM 728 O O . GLY A 1 98 ? -15.049 12.226 16.670 1.00 78.12 98 GLY A O 1
ATOM 729 N N . THR A 1 99 ? -16.002 10.558 15.520 1.00 81.12 99 THR A N 1
ATOM 730 C CA . THR A 1 99 ? -17.151 10.403 16.418 1.00 81.12 99 THR A CA 1
ATOM 731 C C . THR A 1 99 ? -16.901 9.234 17.356 1.00 81.12 99 THR A C 1
ATOM 733 O O . THR A 1 99 ? -16.738 8.102 16.907 1.00 81.12 99 THR A O 1
ATOM 736 N N . GLU A 1 100 ? -16.901 9.506 18.657 1.00 82.62 100 GLU A N 1
ATOM 737 C CA . GLU A 1 100 ? -16.930 8.457 19.669 1.00 82.62 100 GLU A CA 1
ATOM 738 C C . GLU A 1 100 ? -18.300 7.767 19.654 1.00 82.62 100 GLU A C 1
ATOM 740 O O . GLU A 1 100 ? -19.345 8.419 19.684 1.00 82.62 100 GLU A O 1
ATOM 745 N N . LEU A 1 101 ? -18.295 6.438 19.563 1.00 83.38 101 LEU A N 1
ATOM 746 C CA . LEU A 1 101 ? -19.513 5.635 19.515 1.00 83.38 101 LEU A CA 1
ATOM 747 C C . LEU A 1 101 ? -19.948 5.267 20.937 1.00 83.38 101 LEU A C 1
ATOM 749 O O . LEU A 1 101 ? -19.573 4.215 21.448 1.00 83.38 101 LEU A O 1
ATOM 753 N N . THR A 1 102 ? -20.742 6.128 21.571 1.00 85.81 102 THR A N 1
ATOM 754 C CA . THR A 1 102 ? -21.377 5.854 22.876 1.00 85.81 102 THR A CA 1
ATOM 755 C C . THR A 1 102 ? -22.816 5.350 22.746 1.00 85.81 102 THR A C 1
ATOM 757 O O . THR A 1 102 ? -23.316 4.658 23.629 1.00 85.81 102 THR A O 1
ATOM 760 N N . GLU A 1 103 ? -23.472 5.656 21.625 1.00 87.44 103 GLU A N 1
ATOM 761 C CA . GLU A 1 103 ? -24.847 5.269 21.303 1.00 87.44 103 GLU A CA 1
ATOM 762 C C . GLU A 1 103 ? -24.973 4.885 19.814 1.00 87.44 103 GLU A C 1
ATOM 764 O O . GLU A 1 103 ? -23.988 4.810 19.075 1.00 87.44 103 GLU A O 1
ATOM 769 N N . SER A 1 104 ? -26.201 4.622 19.354 1.00 89.44 104 SER A N 1
ATOM 770 C CA . SER A 1 104 ? -26.476 4.274 17.955 1.00 89.44 104 SER A CA 1
ATOM 771 C C . SER A 1 104 ? -26.047 5.394 16.999 1.00 89.44 104 SER A C 1
ATOM 773 O O . SER A 1 104 ? -26.497 6.531 17.118 1.00 89.44 104 SER A O 1
ATOM 775 N N . TRP A 1 105 ? -25.227 5.056 16.002 1.00 88.19 105 TRP A N 1
ATOM 776 C CA . TRP A 1 105 ? -24.712 5.992 15.000 1.00 88.19 105 TRP A CA 1
ATOM 777 C C . TRP A 1 105 ? -25.232 5.659 13.601 1.00 88.19 105 TRP A C 1
ATOM 779 O O . TRP A 1 105 ? -25.230 4.502 13.181 1.00 88.19 105 TRP A O 1
ATOM 789 N N . VAL A 1 106 ? -25.657 6.686 12.863 1.00 88.44 106 VAL A N 1
ATOM 790 C CA . VAL A 1 106 ? -26.198 6.556 11.504 1.00 88.44 106 VAL A CA 1
ATOM 791 C C . VAL A 1 106 ? -25.456 7.504 10.569 1.00 88.44 106 VAL A C 1
ATOM 793 O O . VAL A 1 106 ? -25.336 8.696 10.849 1.00 88.44 106 VAL A O 1
ATOM 796 N N . ARG A 1 107 ? -25.001 6.990 9.420 1.00 84.69 107 ARG A N 1
ATOM 797 C CA . ARG A 1 107 ? -24.381 7.789 8.357 1.00 84.69 107 ARG A CA 1
ATOM 798 C C . ARG A 1 107 ? -24.933 7.420 6.989 1.00 84.69 107 ARG A C 1
ATOM 800 O O . ARG A 1 107 ? -24.846 6.272 6.563 1.00 84.69 107 ARG A O 1
ATOM 807 N N . SER A 1 108 ? -25.427 8.426 6.276 1.00 87.25 108 SER A N 1
ATOM 808 C CA . SER A 1 108 ? -25.869 8.281 4.891 1.00 87.25 108 SER A CA 1
ATOM 809 C C . SER A 1 108 ? -24.678 8.250 3.937 1.00 87.25 108 SER A C 1
ATOM 811 O O . SER A 1 108 ? -23.796 9.109 3.994 1.00 87.25 108 SER A O 1
ATOM 81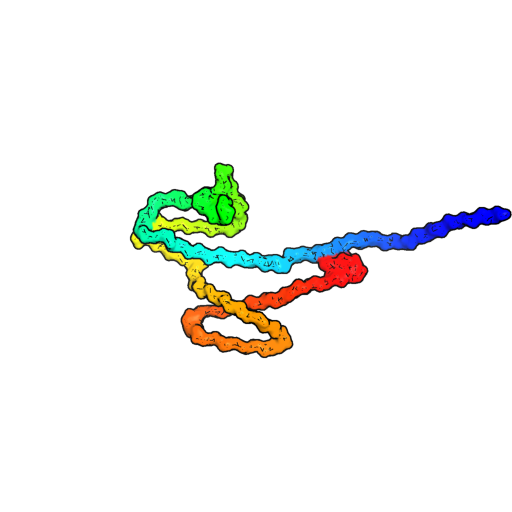3 N N . VAL A 1 109 ? -24.676 7.280 3.025 1.00 86.38 109 VAL A N 1
ATOM 814 C CA . VAL A 1 109 ? -23.707 7.173 1.930 1.00 86.38 109 VAL A CA 1
ATOM 815 C C . VAL A 1 109 ? -24.439 7.472 0.627 1.00 86.38 109 VAL A C 1
ATOM 817 O O . VAL A 1 109 ? -25.374 6.768 0.265 1.00 86.38 109 VAL A O 1
AT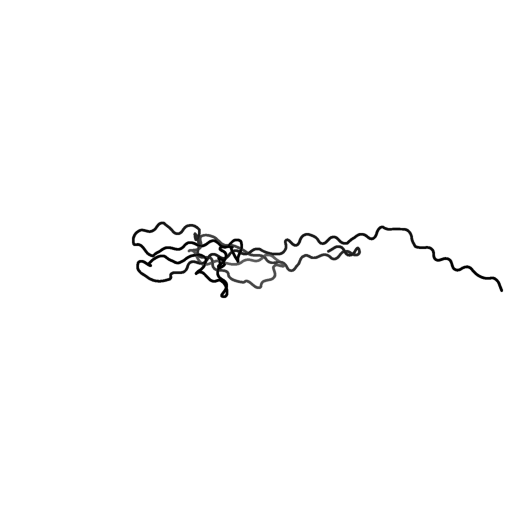OM 820 N N . THR A 1 110 ? -24.043 8.542 -0.060 1.00 86.31 110 THR A N 1
ATOM 821 C CA . THR A 1 110 ? -24.750 9.051 -1.251 1.00 86.31 110 THR A CA 1
ATOM 822 C C . THR A 1 110 ? -24.123 8.614 -2.572 1.00 86.31 110 THR A C 1
ATOM 824 O O . THR A 1 110 ? -24.743 8.759 -3.622 1.00 86.31 110 THR A O 1
ATOM 827 N N . ASN A 1 111 ? -22.900 8.081 -2.546 1.00 80.94 111 ASN A N 1
ATOM 828 C CA . ASN A 1 111 ? -22.216 7.640 -3.754 1.00 80.94 111 ASN A CA 1
ATOM 829 C C . ASN A 1 111 ? -22.764 6.280 -4.216 1.00 80.94 111 ASN A C 1
ATOM 831 O O . ASN A 1 111 ? -22.478 5.246 -3.616 1.00 80.94 111 ASN A O 1
ATOM 835 N N . THR A 1 112 ? -23.531 6.295 -5.305 1.00 84.31 112 THR A N 1
ATOM 836 C CA . THR A 1 112 ? -24.166 5.109 -5.900 1.00 84.31 112 THR A CA 1
ATOM 837 C C . THR A 1 112 ? -23.217 4.254 -6.737 1.00 84.31 112 THR A C 1
ATOM 839 O O . THR A 1 112 ? -23.589 3.156 -7.136 1.00 84.31 112 THR A O 1
ATOM 842 N N . GLN A 1 113 ? -21.995 4.730 -7.000 1.00 81.69 113 GLN A N 1
ATOM 843 C CA . GLN A 1 113 ? -20.963 3.986 -7.730 1.00 81.69 113 GLN A CA 1
ATOM 844 C C . GLN A 1 113 ? -20.143 3.059 -6.817 1.00 81.69 113 GLN A C 1
ATOM 846 O O . GLN A 1 113 ? -19.256 2.351 -7.289 1.00 81.69 113 GLN A O 1
ATOM 851 N N . LEU A 1 114 ? -20.392 3.068 -5.503 1.00 79.25 114 LEU A N 1
ATOM 852 C CA . LEU A 1 114 ? -19.673 2.217 -4.556 1.00 79.25 114 LEU A CA 1
ATOM 853 C C . LEU A 1 114 ? -20.127 0.760 -4.676 1.00 79.25 114 LEU A C 1
ATOM 855 O O . LEU A 1 114 ? -21.317 0.465 -4.623 1.00 79.25 114 LEU A O 1
ATOM 859 N N . SER A 1 115 ? -19.168 -0.163 -4.759 1.00 80.62 115 SER A N 1
ATOM 860 C CA . SER A 1 115 ? -19.449 -1.607 -4.729 1.00 80.62 115 SER A CA 1
ATOM 861 C C . SER A 1 115 ? -19.505 -2.179 -3.308 1.00 80.62 115 SER A C 1
ATOM 863 O O . SER A 1 115 ? -20.110 -3.224 -3.091 1.00 80.62 115 SER A O 1
ATOM 865 N N . ALA A 1 116 ? -18.862 -1.518 -2.340 1.00 80.62 116 ALA A N 1
ATOM 866 C CA . ALA A 1 116 ? -18.834 -1.923 -0.938 1.00 80.62 116 ALA A CA 1
ATOM 867 C C . ALA A 1 116 ? -18.501 -0.732 -0.025 1.00 80.62 116 ALA A C 1
ATOM 869 O O . ALA A 1 116 ? -17.889 0.245 -0.459 1.00 80.62 116 ALA A O 1
ATOM 870 N N . VAL A 1 117 ? -18.863 -0.843 1.255 1.00 82.19 117 VAL A N 1
ATOM 871 C CA . VAL A 1 117 ? -18.463 0.089 2.319 1.00 82.19 117 VAL A CA 1
ATOM 872 C C . VAL A 1 117 ? -17.675 -0.695 3.366 1.00 82.19 117 VAL A C 1
ATOM 874 O O . VAL A 1 117 ? -18.144 -1.726 3.844 1.00 82.19 117 VAL A O 1
ATOM 877 N N . ARG A 1 118 ? -16.481 -0.213 3.730 1.00 83.19 118 ARG A N 1
ATOM 878 C CA . ARG A 1 118 ? -15.684 -0.749 4.842 1.00 83.19 118 ARG A CA 1
ATOM 879 C C . ARG A 1 118 ? -15.755 0.221 6.016 1.00 83.19 118 ARG A C 1
ATOM 881 O O . ARG A 1 118 ? -15.510 1.410 5.848 1.00 83.19 118 ARG A O 1
ATOM 888 N N . LEU A 1 119 ? -16.069 -0.300 7.196 1.00 83.00 119 LEU A N 1
ATOM 889 C CA . LEU A 1 119 ? -16.057 0.444 8.453 1.00 83.00 119 LEU A CA 1
ATOM 890 C C . LEU A 1 119 ? -14.812 0.029 9.239 1.00 83.00 119 LEU A C 1
ATOM 892 O O . LEU A 1 119 ? -14.584 -1.164 9.438 1.00 83.00 119 LEU A O 1
ATOM 896 N N . ARG A 1 120 ? -14.001 1.001 9.665 1.00 82.75 120 ARG A N 1
ATOM 897 C CA . ARG A 1 120 ? -12.883 0.779 10.588 1.00 82.75 120 ARG A CA 1
ATOM 898 C C . ARG A 1 120 ? -13.256 1.388 11.933 1.00 82.75 120 ARG A C 1
ATOM 900 O O . ARG A 1 120 ? -13.521 2.582 12.008 1.00 82.75 120 ARG A O 1
ATOM 907 N N . LEU A 1 121 ? -13.280 0.557 12.968 1.00 81.81 121 LEU A N 1
ATOM 908 C CA . LEU A 1 121 ? -13.470 0.983 14.350 1.00 81.81 121 LEU A CA 1
ATOM 909 C C . LEU A 1 121 ? -12.123 0.892 15.063 1.00 81.81 121 LEU A C 1
ATOM 911 O O . LEU A 1 121 ? -11.407 -0.094 14.900 1.00 81.81 121 LEU A O 1
ATOM 915 N N . SER A 1 122 ? -11.786 1.914 15.840 1.00 78.19 122 SER A N 1
ATOM 916 C CA . SER A 1 122 ? -10.617 1.919 16.717 1.00 78.19 122 SER A CA 1
ATOM 917 C C . SER A 1 122 ? -11.082 2.140 18.148 1.00 78.19 122 SER A C 1
ATOM 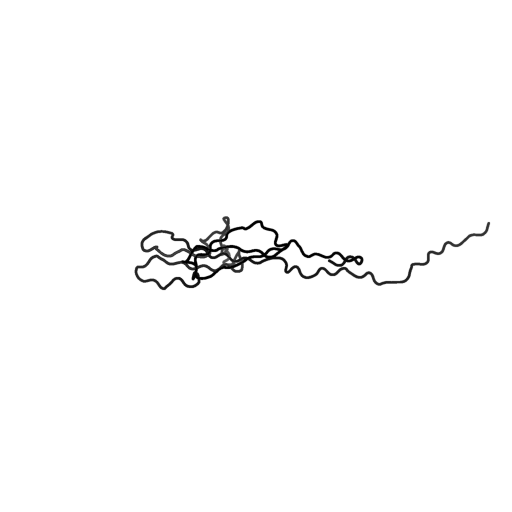919 O O . SER A 1 122 ? -11.832 3.082 18.401 1.00 78.19 122 SER A O 1
ATOM 921 N N . CYS A 1 123 ? -10.626 1.300 19.072 1.00 75.81 123 CYS A N 1
ATOM 922 C CA . CYS A 1 123 ? -10.735 1.559 20.502 1.00 75.81 123 CYS A CA 1
ATOM 923 C C . CYS A 1 123 ? -9.354 1.961 21.043 1.00 75.81 123 CYS A C 1
ATOM 925 O O . CYS A 1 123 ? -8.340 1.500 20.509 1.00 75.81 123 CYS A O 1
ATOM 927 N N . PRO A 1 124 ? -9.288 2.836 22.061 1.00 72.44 124 PRO A N 1
ATOM 928 C CA . PRO A 1 124 ? -8.055 3.029 22.808 1.00 72.44 124 PRO A CA 1
ATOM 929 C C . PRO A 1 124 ? -7.618 1.707 23.455 1.00 72.44 124 PRO A C 1
ATOM 931 O O . PRO A 1 124 ? -8.417 0.788 23.627 1.00 72.44 124 PRO A O 1
ATOM 934 N N . GLN A 1 125 ? -6.330 1.624 23.783 1.00 67.12 125 GLN A N 1
ATOM 935 C CA . GLN A 1 125 ? -5.676 0.440 24.334 1.00 67.12 125 GLN A CA 1
ATOM 936 C C . GLN A 1 125 ? -6.484 -0.174 25.489 1.00 67.12 125 GLN A C 1
ATOM 938 O O . GLN A 1 125 ? -6.678 0.451 26.530 1.00 67.12 125 GLN A O 1
ATOM 943 N N . LEU A 1 126 ? -6.954 -1.407 25.290 1.00 67.44 126 LEU A N 1
ATOM 944 C CA . LEU A 1 126 ? -7.653 -2.200 26.302 1.00 67.44 126 LEU A CA 1
ATOM 945 C C . LEU A 1 126 ? -6.620 -2.932 27.163 1.00 67.44 126 LEU A C 1
ATOM 947 O O . LEU A 1 126 ? -6.436 -4.138 27.020 1.00 67.44 126 LEU A O 1
ATOM 951 N N . GLN A 1 127 ? -5.901 -2.188 28.001 1.00 67.62 127 GLN A N 1
ATOM 952 C CA . GLN A 1 127 ? -4.977 -2.762 28.977 1.00 67.62 127 GLN A CA 1
ATOM 953 C C . GLN A 1 127 ? -5.569 -2.713 30.380 1.00 67.62 127 GLN A C 1
ATOM 955 O O . GLN A 1 127 ? -6.154 -1.711 30.790 1.00 67.62 127 GLN A O 1
ATOM 960 N N . GLU A 1 128 ? -5.381 -3.803 31.116 1.00 65.81 128 GLU A N 1
ATOM 961 C CA . GLU A 1 128 ? -5.740 -3.928 32.521 1.00 65.81 128 GLU A CA 1
ATOM 962 C C . GLU A 1 128 ? -4.471 -4.305 33.288 1.00 65.81 128 GLU A C 1
ATOM 964 O O . GLU A 1 128 ? -3.963 -5.411 33.133 1.00 65.81 128 GLU A O 1
ATOM 969 N N . GLN A 1 129 ? -3.954 -3.382 34.105 1.00 66.75 129 GLN A N 1
ATOM 970 C CA . GLN A 1 129 ? -2.938 -3.730 35.098 1.00 66.75 129 GLN A CA 1
ATOM 971 C C . GLN A 1 129 ? -3.619 -4.351 36.302 1.00 66.75 129 GLN A C 1
ATOM 973 O O . GLN A 1 129 ? -4.457 -3.712 36.940 1.00 66.75 129 GLN A O 1
ATOM 978 N N . LYS A 1 130 ? -3.244 -5.586 36.617 1.00 71.56 130 LYS A N 1
ATOM 979 C CA . LYS A 1 130 ? -3.711 -6.267 37.822 1.00 71.56 130 LYS A CA 1
ATOM 980 C C . LYS A 1 130 ? -2.806 -5.937 39.004 1.00 71.56 130 LYS A C 1
ATOM 982 O O . LYS A 1 130 ? -1.626 -5.630 38.842 1.00 71.56 130 LYS A O 1
ATOM 987 N N . ASP A 1 131 ? -3.355 -6.056 40.211 1.00 72.31 131 ASP A N 1
ATOM 988 C CA . ASP A 1 131 ? -2.633 -5.792 41.465 1.00 72.31 131 ASP A CA 1
ATOM 989 C C . ASP A 1 131 ? -1.436 -6.741 41.699 1.00 72.31 131 ASP A C 1
ATOM 991 O O . ASP A 1 131 ? -0.607 -6.491 42.574 1.00 72.31 131 ASP A O 1
ATOM 995 N N . ASP A 1 132 ? -1.324 -7.825 40.921 1.00 67.06 132 ASP A N 1
ATOM 996 C CA . ASP A 1 132 ? -0.192 -8.759 40.921 1.00 67.06 132 ASP A CA 1
ATOM 997 C C . ASP A 1 132 ? 0.924 -8.386 39.923 1.00 67.06 132 ASP A C 1
ATOM 999 O O . ASP A 1 132 ? 1.925 -9.099 39.829 1.00 67.06 132 ASP A O 1
ATOM 1003 N N . GLY A 1 133 ? 0.793 -7.249 39.231 1.00 58.44 133 GLY A N 1
ATOM 1004 C CA . GLY A 1 133 ? 1.763 -6.749 38.259 1.00 58.44 133 GLY A CA 1
ATOM 1005 C C . GLY A 1 133 ? 1.590 -7.307 36.845 1.00 58.44 133 GLY A C 1
ATOM 1006 O O . GLY A 1 133 ? 2.382 -6.942 35.976 1.00 58.44 133 GLY A O 1
ATOM 1007 N N . ASP A 1 134 ? 0.584 -8.156 36.602 1.00 57.91 134 ASP A N 1
ATOM 1008 C CA . ASP A 1 134 ? 0.259 -8.660 35.263 1.00 57.91 134 ASP A CA 1
ATOM 1009 C C . ASP A 1 134 ? -0.307 -7.527 34.372 1.00 57.91 134 ASP A C 1
ATOM 1011 O O . ASP A 1 134 ? -1.042 -6.653 34.850 1.00 57.91 134 ASP A O 1
ATOM 1015 N N . THR A 1 135 ? 0.044 -7.553 33.076 1.00 57.38 135 THR A N 1
ATOM 1016 C CA . THR A 1 135 ? -0.337 -6.563 32.038 1.00 57.38 135 THR A CA 1
ATOM 1017 C C . THR A 1 135 ? -0.820 -7.206 30.740 1.00 57.38 135 THR A C 1
ATOM 1019 O O . THR A 1 135 ? -0.390 -8.338 30.403 1.00 57.38 135 THR A O 1
#

Organism: Xenorhabdus bovienii (NCBI:txid40576)

Radius of gyration: 29.21 Å; chains: 1; bounding box: 50×30×108 Å